Protein AF-A0A5B8VNG3-F1 (afdb_monomer_lite)

Organism: NCBI:txid496057

Secondary structure (DSSP, 8-state):
--HHHHHHHHHHHHHHHHHHHHTT--HHHHHHHHH--SHHHHHHHHHHSHHHHHHHTTTEEEEEEEE-SS--HHHHHHS---TT--EEE-S---TTSTT--EEE-GGGT-HHHHHHHHHHHHHHHHTTTT-TTEEEEEEEEEETTEEEEEEEEEETTTTEEEE-TTGGG-TT---S--

Radius of gyration: 17.19 Å; chains: 1; bounding box: 39×42×56 Å

Foldseek 3Di:
DPVVVVVVVVVVVVVVVVVVVQPPCPPVNVVVCVVQQALVSLVVCCAPNPVVVLQVVQQKHFPDKAWDDPDDVVVVLPDAQDQPDWAWDDPDPDPVCQSNTHTDGCPPPCPVVSVVLRVLSCVLVVVVVVQPQKTKMKIWMGHNNDIDIWIWIAGPVRNFGRDIRYQVPRPSSDGDND

Sequence (178 aa):
MKKLATQFIIIFMFLANLQAFSQHIDINTTKTLRKFPTWESRLGYVINGPGHAIIIKQGLELIQYKLMKNLNLDSLIACPVSAKDLIPIYPYNDSLAKNDFIISSPNNSVSNSLSEFNNRKKQIIHHQLNDRNMFPVKLKWNYKGHIFYTYCIISRTTQEVVYDNILSNIHTIIVSSI

Structure (mmCIF, N/CA/C/O backbone):
data_AF-A0A5B8VNG3-F1
#
_entry.id   AF-A0A5B8VNG3-F1
#
loop_
_atom_site.group_PDB
_atom_site.id
_atom_site.type_symbol
_atom_site.label_atom_id
_atom_site.label_alt_id
_atom_site.label_comp_id
_atom_site.label_asym_id
_atom_site.label_entity_id
_atom_site.label_seq_id
_atom_site.pdbx_PDB_ins_code
_atom_site.Cartn_x
_atom_site.Cartn_y
_atom_site.Cartn_z
_atom_site.occupancy
_atom_site.B_iso_or_equiv
_atom_site.auth_seq_id
_atom_site.auth_comp_id
_atom_site.auth_asym_id
_atom_site.auth_atom_id
_atom_site.pdbx_PDB_model_num
ATOM 1 N N . MET A 1 1 ? 7.621 -26.949 -38.503 1.00 48.66 1 MET A N 1
ATOM 2 C CA . MET A 1 1 ? 6.977 -25.612 -38.527 1.00 48.66 1 MET A CA 1
ATOM 3 C C . MET A 1 1 ? 5.815 -25.434 -37.525 1.00 48.66 1 MET A C 1
ATOM 5 O O . MET A 1 1 ? 5.035 -24.515 -37.693 1.00 48.66 1 MET A O 1
ATOM 9 N N . LYS A 1 2 ? 5.690 -26.239 -36.449 1.00 45.28 2 LYS A N 1
ATOM 10 C CA . LYS A 1 2 ? 4.591 -26.093 -35.459 1.00 45.28 2 LYS A CA 1
ATOM 11 C C 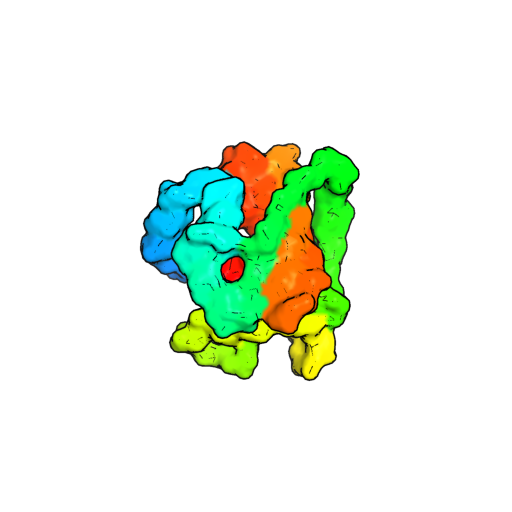. LYS A 1 2 ? 4.961 -25.321 -34.176 1.00 45.28 2 LYS A C 1
ATOM 13 O O . LYS A 1 2 ? 4.068 -24.874 -33.478 1.00 45.28 2 LYS A O 1
ATOM 18 N N . LYS A 1 3 ? 6.255 -25.121 -33.876 1.00 42.94 3 LYS A N 1
ATOM 19 C CA . LYS A 1 3 ? 6.710 -24.434 -32.644 1.00 42.94 3 LYS A CA 1
ATOM 20 C C . LYS A 1 3 ? 6.626 -22.898 -32.697 1.00 42.94 3 LYS A C 1
ATOM 22 O O . LYS A 1 3 ? 6.430 -22.285 -31.655 1.00 42.94 3 LYS A O 1
ATOM 27 N N . LEU A 1 4 ? 6.725 -22.284 -33.882 1.00 41.06 4 LEU A N 1
ATOM 28 C CA . LEU A 1 4 ? 6.676 -20.818 -34.021 1.00 41.06 4 LEU A CA 1
ATOM 29 C C . LEU A 1 4 ? 5.264 -20.238 -33.836 1.00 41.06 4 LEU A C 1
ATOM 31 O O . LEU A 1 4 ? 5.119 -19.177 -33.240 1.00 41.06 4 LEU A O 1
ATOM 35 N N . ALA A 1 5 ? 4.221 -20.947 -34.280 1.00 43.81 5 ALA A N 1
ATOM 36 C CA . ALA A 1 5 ? 2.840 -20.475 -34.151 1.00 43.81 5 ALA A CA 1
ATOM 37 C C . ALA A 1 5 ? 2.371 -20.433 -32.683 1.00 43.81 5 ALA A C 1
ATOM 39 O O . ALA A 1 5 ? 1.706 -19.489 -32.271 1.00 43.81 5 ALA A O 1
ATOM 40 N N . THR A 1 6 ? 2.775 -21.410 -31.863 1.00 42.50 6 THR A N 1
ATOM 41 C CA . THR A 1 6 ? 2.409 -21.461 -30.438 1.00 42.50 6 THR A CA 1
ATOM 42 C C . THR A 1 6 ? 3.101 -20.365 -29.620 1.00 42.50 6 THR A C 1
ATOM 44 O O . THR A 1 6 ? 2.466 -19.776 -28.750 1.00 42.50 6 THR A O 1
ATOM 47 N N . GLN A 1 7 ? 4.363 -20.029 -29.918 1.00 43.53 7 GLN A N 1
ATOM 48 C CA . GLN A 1 7 ? 5.049 -18.904 -29.263 1.00 43.53 7 GLN A CA 1
ATOM 49 C C . GLN A 1 7 ? 4.422 -17.551 -29.623 1.00 43.53 7 GLN A C 1
ATOM 51 O O . GLN A 1 7 ? 4.265 -16.709 -28.742 1.00 43.53 7 GLN A O 1
ATOM 56 N N . PHE A 1 8 ? 3.994 -17.359 -30.875 1.00 38.53 8 PHE A N 1
ATOM 57 C CA . PHE A 1 8 ? 3.309 -16.131 -31.290 1.00 38.53 8 PHE A CA 1
ATOM 58 C C . PHE A 1 8 ? 1.944 -15.952 -30.613 1.00 38.53 8 PHE A C 1
ATOM 60 O O . PHE A 1 8 ? 1.629 -14.846 -30.189 1.00 38.53 8 PHE A O 1
ATOM 67 N N . ILE A 1 9 ? 1.163 -17.024 -30.439 1.00 45.75 9 ILE A N 1
ATOM 68 C CA . ILE A 1 9 ? -0.143 -16.961 -29.755 1.00 45.75 9 ILE A CA 1
ATOM 69 C C . ILE A 1 9 ? 0.021 -16.611 -28.269 1.00 45.75 9 ILE A C 1
ATOM 71 O O . ILE A 1 9 ? -0.745 -15.804 -27.746 1.00 45.75 9 ILE A O 1
ATOM 75 N N . ILE A 1 10 ? 1.041 -17.157 -27.597 1.00 44.00 10 ILE A N 1
ATOM 76 C CA . ILE A 1 10 ? 1.327 -16.835 -26.191 1.00 44.00 10 ILE A CA 1
ATOM 77 C C . ILE A 1 10 ? 1.744 -15.364 -26.058 1.00 44.00 10 ILE A C 1
ATOM 79 O O . ILE A 1 10 ? 1.211 -14.661 -25.205 1.00 44.00 10 ILE A O 1
ATOM 83 N N . ILE A 1 11 ? 2.621 -14.862 -26.934 1.00 42.06 11 ILE A N 1
ATOM 84 C CA . ILE A 1 11 ? 3.031 -13.448 -26.930 1.00 42.06 11 ILE A CA 1
ATOM 85 C C . ILE A 1 11 ? 1.829 -12.528 -27.212 1.00 42.06 11 ILE A C 1
ATOM 87 O O . ILE A 1 11 ? 1.661 -11.521 -26.528 1.00 42.06 11 ILE A O 1
ATOM 91 N N . PHE A 1 12 ? 0.945 -12.892 -28.145 1.00 36.97 12 PHE A N 1
ATOM 92 C CA . PHE A 1 12 ? -0.235 -12.089 -28.485 1.00 36.97 12 PHE A CA 1
ATOM 93 C C . PHE A 1 12 ? -1.288 -12.073 -27.363 1.00 36.97 12 PHE A C 1
ATOM 95 O O . PHE A 1 12 ? -1.852 -11.021 -27.072 1.00 36.97 12 PHE A O 1
ATOM 102 N N . MET A 1 13 ? -1.506 -13.197 -26.666 1.00 39.19 13 MET A N 1
ATOM 103 C CA . MET A 1 13 ? -2.362 -13.232 -25.470 1.00 39.19 13 MET A CA 1
ATOM 104 C C . MET A 1 13 ? -1.760 -12.446 -24.297 1.00 39.19 13 MET A C 1
ATOM 106 O O . MET A 1 13 ? -2.504 -11.834 -23.531 1.00 39.19 13 MET A O 1
ATOM 110 N N . PHE A 1 14 ? -0.431 -12.413 -24.156 1.00 38.88 14 PHE A N 1
ATOM 111 C CA . PHE A 1 14 ? 0.236 -11.583 -23.147 1.00 38.88 14 PHE A CA 1
ATOM 112 C C . PHE A 1 14 ? 0.115 -10.083 -23.459 1.00 38.88 14 PHE A C 1
ATOM 114 O O . PHE A 1 14 ? -0.192 -9.306 -22.557 1.00 38.88 14 PHE A O 1
ATOM 121 N N . LEU A 1 15 ? 0.274 -9.669 -24.723 1.00 33.34 15 LEU A N 1
ATOM 122 C CA . LEU A 1 15 ? 0.090 -8.270 -25.136 1.00 33.34 15 LEU A CA 1
ATOM 123 C C . LEU A 1 15 ? -1.372 -7.805 -25.048 1.00 33.34 15 LEU A C 1
ATOM 125 O O . LEU A 1 15 ? -1.623 -6.682 -24.613 1.00 33.34 15 LEU A O 1
ATOM 129 N N . ALA A 1 16 ? -2.335 -8.663 -25.396 1.00 33.72 16 ALA A N 1
ATOM 130 C CA . ALA A 1 16 ? -3.758 -8.332 -25.309 1.00 33.72 16 ALA A CA 1
ATOM 131 C C . ALA A 1 16 ? -4.224 -8.142 -23.854 1.00 33.72 16 ALA A C 1
ATOM 133 O O . ALA A 1 16 ? -4.991 -7.223 -23.568 1.00 33.72 16 ALA A O 1
ATOM 134 N N . ASN A 1 17 ? -3.709 -8.945 -22.916 1.00 35.31 17 ASN A N 1
ATOM 135 C CA . ASN A 1 17 ? -3.969 -8.740 -21.489 1.00 35.31 17 ASN A CA 1
ATOM 136 C C . ASN A 1 17 ? -3.288 -7.471 -20.951 1.00 35.31 17 ASN A C 1
ATOM 138 O O . ASN A 1 17 ? -3.856 -6.806 -20.089 1.00 35.31 17 ASN A O 1
ATOM 142 N N . LEU A 1 18 ? -2.124 -7.084 -21.489 1.00 33.22 18 LEU A N 1
ATOM 143 C CA . LEU A 1 18 ? -1.451 -5.831 -21.130 1.00 33.22 18 LEU A CA 1
ATOM 144 C C . LEU A 1 18 ? -2.255 -4.596 -21.582 1.00 33.22 18 LEU A C 1
ATOM 146 O O . LEU A 1 18 ? -2.415 -3.645 -20.818 1.00 33.22 18 LEU A O 1
ATOM 150 N N . GLN A 1 19 ? -2.817 -4.625 -22.797 1.00 31.58 19 GLN A N 1
ATOM 151 C CA . GLN A 1 19 ? -3.697 -3.561 -23.299 1.00 31.58 19 GLN A CA 1
ATOM 152 C C . GLN A 1 19 ? -5.032 -3.496 -22.544 1.00 31.58 19 GLN A C 1
ATOM 154 O O . GLN A 1 19 ? -5.500 -2.397 -22.255 1.00 31.58 19 GLN A O 1
ATOM 159 N N . ALA A 1 20 ? -5.612 -4.637 -22.165 1.00 31.81 20 ALA A N 1
ATOM 160 C CA . ALA A 1 20 ? -6.838 -4.669 -21.365 1.00 31.81 20 ALA A CA 1
ATOM 161 C C . ALA A 1 20 ? -6.629 -4.140 -19.929 1.00 31.81 20 ALA A C 1
ATOM 163 O O .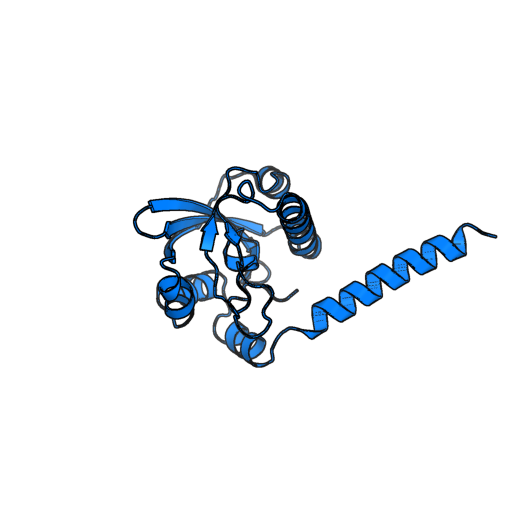 ALA A 1 20 ? -7.540 -3.545 -19.357 1.00 31.81 20 ALA A O 1
ATOM 164 N N . PHE A 1 21 ? -5.429 -4.299 -19.356 1.00 36.44 21 PHE A N 1
ATOM 165 C CA . PHE A 1 21 ? -5.107 -3.795 -18.014 1.00 36.44 21 PHE A CA 1
ATOM 166 C C . PHE A 1 21 ? -4.745 -2.301 -17.995 1.00 36.44 21 PHE A C 1
ATOM 168 O O . PHE A 1 21 ? -5.072 -1.600 -17.039 1.00 36.44 21 PHE A O 1
ATOM 175 N N . SER A 1 22 ? -4.122 -1.795 -19.065 1.00 34.97 22 SER A N 1
ATOM 176 C CA . SER A 1 22 ? -3.754 -0.376 -19.205 1.00 34.97 22 SER A CA 1
ATOM 177 C C . SER A 1 22 ? -4.969 0.542 -19.443 1.00 34.97 22 SER A C 1
ATOM 179 O O . SER A 1 22 ? -4.946 1.721 -19.093 1.00 34.97 22 SER A O 1
ATOM 181 N N . GLN A 1 23 ? -6.079 0.013 -19.974 1.00 33.44 23 GLN A N 1
ATOM 182 C CA . GLN A 1 23 ? -7.254 0.813 -20.352 1.00 33.44 23 GLN A CA 1
ATOM 183 C C . GLN A 1 23 ? -8.201 1.209 -19.202 1.00 33.44 23 GLN A C 1
ATOM 185 O O . GLN A 1 23 ? -9.156 1.947 -19.439 1.00 33.44 23 GLN A O 1
ATOM 190 N N . HIS A 1 24 ? -7.938 0.803 -17.955 1.00 38.03 24 HIS A N 1
ATOM 191 C CA . HIS A 1 24 ? -8.793 1.142 -16.804 1.00 38.03 24 HIS A CA 1
ATOM 192 C C . HIS A 1 24 ? -8.140 2.066 -15.763 1.00 38.03 24 HIS A C 1
ATOM 194 O O . HIS A 1 24 ? -8.558 2.093 -14.603 1.00 38.03 24 HIS A O 1
ATOM 200 N N . ILE A 1 25 ? -7.165 2.889 -16.159 1.00 45.69 25 ILE A N 1
ATOM 201 C CA . ILE A 1 25 ? -6.780 4.050 -15.344 1.00 45.69 25 ILE A CA 1
ATOM 202 C C . ILE A 1 25 ? -7.821 5.152 -15.582 1.00 45.69 25 ILE A C 1
ATOM 204 O O . ILE A 1 25 ? -7.794 5.849 -16.594 1.00 45.69 25 ILE A O 1
ATOM 208 N N . ASP A 1 26 ? -8.769 5.285 -14.653 1.00 49.78 26 ASP A N 1
ATOM 209 C CA . ASP A 1 26 ? -9.770 6.357 -14.661 1.00 49.78 26 ASP A CA 1
ATOM 210 C C . ASP A 1 26 ? -9.072 7.730 -14.774 1.00 49.78 26 ASP A C 1
ATOM 212 O O . ASP A 1 26 ? -8.095 8.015 -14.077 1.00 49.78 26 ASP A O 1
ATOM 216 N N . ILE A 1 27 ? -9.576 8.602 -15.651 1.00 49.78 27 ILE A N 1
ATOM 217 C CA . ILE A 1 27 ? -9.062 9.962 -15.891 1.00 49.78 27 ILE A CA 1
ATOM 218 C C . ILE A 1 27 ? -8.996 10.766 -14.582 1.00 49.78 27 ILE A C 1
ATOM 220 O O . ILE A 1 27 ? -8.093 11.589 -14.389 1.00 49.78 27 ILE A O 1
ATOM 224 N N . ASN A 1 28 ? -9.927 10.515 -13.657 1.00 51.22 28 ASN A N 1
ATOM 225 C CA . ASN A 1 28 ? -9.924 11.130 -12.331 1.00 51.22 28 ASN A CA 1
ATOM 226 C C . ASN A 1 28 ? -8.740 10.660 -11.483 1.00 51.22 28 ASN A C 1
ATOM 228 O O . ASN A 1 28 ? -8.160 11.446 -10.726 1.00 51.22 28 ASN A O 1
ATOM 232 N N . THR A 1 29 ? -8.315 9.415 -11.664 1.00 53.91 29 THR A N 1
ATOM 233 C CA . THR A 1 29 ? -7.148 8.873 -10.985 1.00 53.91 29 THR A CA 1
ATOM 234 C C . THR A 1 29 ? -5.857 9.463 -11.532 1.00 53.91 29 THR A C 1
ATOM 236 O O . THR A 1 29 ? -5.010 9.893 -10.753 1.00 53.91 29 THR A O 1
ATOM 239 N N . THR A 1 30 ? -5.730 9.620 -12.851 1.00 54.09 30 THR A N 1
ATOM 240 C CA . THR A 1 30 ? -4.564 10.276 -13.471 1.00 54.09 30 THR A CA 1
ATOM 241 C C . THR A 1 30 ? -4.418 11.732 -13.016 1.00 54.09 30 THR A C 1
ATOM 243 O O . THR A 1 30 ? -3.310 12.203 -12.748 1.00 54.09 30 THR A O 1
ATOM 246 N N . LYS A 1 31 ? -5.536 12.457 -12.863 1.00 57.91 31 LYS A N 1
ATOM 247 C CA . LYS A 1 31 ? -5.547 13.811 -12.277 1.00 57.91 31 LYS A CA 1
ATOM 248 C C . LYS A 1 31 ? -5.144 13.812 -10.801 1.00 57.91 31 LYS A C 1
ATOM 250 O O . LYS A 1 31 ? -4.419 14.706 -10.373 1.00 57.91 31 LYS A O 1
ATOM 255 N N . THR A 1 32 ? -5.580 12.812 -10.039 1.00 59.66 32 THR A N 1
ATOM 256 C CA . THR A 1 32 ? -5.245 12.670 -8.615 1.00 59.66 32 THR A CA 1
ATOM 257 C C . THR A 1 32 ? -3.757 12.360 -8.426 1.00 59.66 32 THR A C 1
ATOM 259 O O . THR A 1 32 ? -3.102 13.014 -7.621 1.00 59.66 32 THR A O 1
ATOM 262 N N . LEU A 1 33 ? -3.181 11.465 -9.234 1.00 60.59 33 LEU A N 1
ATOM 263 C CA . LEU A 1 33 ? -1.751 11.130 -9.211 1.00 60.59 33 LEU A CA 1
ATOM 264 C C . LEU A 1 33 ? -0.852 12.337 -9.517 1.00 60.59 33 LEU A C 1
ATOM 266 O O . LEU A 1 33 ? 0.163 12.530 -8.854 1.00 60.59 33 LEU A O 1
ATOM 270 N N . ARG A 1 34 ? -1.250 13.209 -10.456 1.00 64.62 34 ARG A N 1
ATOM 271 C CA . ARG A 1 34 ? -0.526 14.466 -10.735 1.00 64.62 34 ARG A CA 1
ATOM 272 C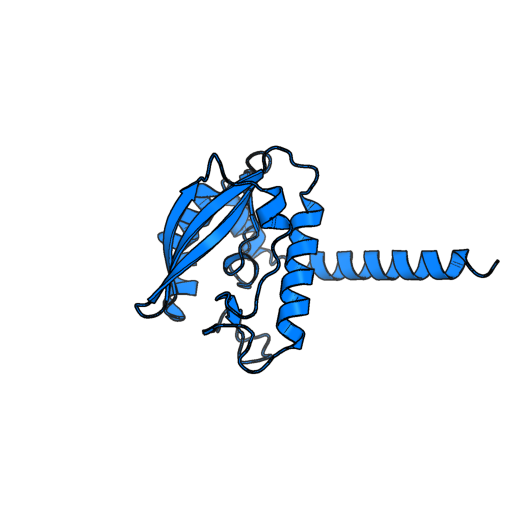 C . ARG A 1 34 ? -0.511 15.435 -9.549 1.00 64.62 34 ARG A C 1
ATOM 274 O O . ARG A 1 34 ? 0.400 16.250 -9.453 1.00 64.62 34 ARG A O 1
ATOM 281 N N . LYS A 1 35 ? -1.503 15.362 -8.656 1.00 74.81 35 LYS A N 1
ATOM 282 C CA . LYS A 1 35 ? -1.590 16.213 -7.458 1.00 74.81 35 LYS A CA 1
ATOM 283 C C . LYS A 1 35 ? -0.642 15.756 -6.341 1.00 74.81 35 LYS A C 1
ATOM 285 O O . LYS A 1 35 ? -0.299 16.560 -5.479 1.00 74.81 35 LYS A O 1
ATOM 290 N N . PHE A 1 36 ? -0.204 14.497 -6.371 1.00 80.44 36 PHE A N 1
ATOM 291 C CA . PHE A 1 36 ? 0.665 13.884 -5.364 1.00 80.44 36 PHE A CA 1
ATOM 292 C C . PHE A 1 36 ? 1.920 13.308 -6.044 1.00 80.44 36 PHE A C 1
ATOM 294 O O . PHE A 1 36 ? 2.003 12.100 -6.293 1.00 80.44 36 PHE A O 1
ATOM 301 N N . PRO A 1 37 ? 2.886 14.179 -6.401 1.00 81.94 37 PRO A N 1
ATOM 302 C CA . PRO A 1 37 ? 4.007 13.815 -7.265 1.00 81.94 37 PRO A CA 1
ATOM 303 C C . PRO A 1 37 ? 5.065 12.948 -6.576 1.00 81.94 37 PRO A C 1
ATOM 305 O O . PRO A 1 37 ? 5.888 12.366 -7.272 1.00 81.94 37 PRO A O 1
ATOM 308 N N . THR A 1 38 ? 5.062 12.861 -5.241 1.00 89.44 38 THR A N 1
ATOM 309 C CA . THR A 1 38 ? 6.010 12.025 -4.490 1.00 89.44 38 THR A CA 1
ATOM 310 C C . THR A 1 38 ? 5.333 10.906 -3.725 1.00 89.44 38 THR A C 1
ATOM 312 O O . THR A 1 38 ? 4.173 11.029 -3.320 1.00 89.44 38 THR A O 1
ATOM 315 N N . TRP A 1 39 ? 6.072 9.833 -3.452 1.00 90.62 39 TRP A N 1
ATOM 316 C CA . TRP A 1 39 ? 5.574 8.705 -2.677 1.00 90.62 39 TRP A CA 1
ATOM 317 C C . TRP A 1 39 ? 5.167 9.154 -1.266 1.00 90.62 39 TRP A C 1
ATOM 319 O O . TRP A 1 39 ? 4.138 8.704 -0.765 1.00 90.62 39 TRP A O 1
ATOM 329 N N . GLU A 1 40 ? 5.885 10.108 -0.656 1.00 92.50 40 GLU A N 1
ATOM 330 C CA . GLU A 1 40 ? 5.501 10.716 0.623 1.00 92.50 40 GLU A CA 1
ATOM 331 C C . GLU A 1 40 ? 4.170 11.450 0.505 1.00 92.50 40 GLU A C 1
ATOM 333 O O . GLU A 1 40 ? 3.306 11.283 1.359 1.00 92.50 40 GLU A O 1
ATOM 338 N N . SER A 1 41 ? 3.975 12.240 -0.556 1.00 89.31 41 SER A N 1
ATOM 339 C CA . SER A 1 41 ? 2.724 12.974 -0.769 1.00 89.31 41 SER A CA 1
ATOM 340 C C . SER A 1 41 ? 1.541 12.036 -1.038 1.00 89.31 41 SER A C 1
ATOM 342 O O . SER A 1 41 ? 0.432 12.303 -0.576 1.00 89.31 41 SER A O 1
ATOM 344 N N . ARG A 1 42 ? 1.779 10.895 -1.702 1.00 87.88 42 ARG A N 1
ATOM 345 C CA . ARG A 1 42 ? 0.778 9.841 -1.933 1.00 87.88 42 ARG A CA 1
ATOM 346 C C . ARG A 1 42 ? 0.407 9.127 -0.635 1.00 87.88 42 ARG A C 1
ATOM 348 O O . ARG A 1 42 ? -0.775 8.937 -0.368 1.00 87.88 42 ARG A O 1
ATOM 355 N N . LEU A 1 43 ? 1.379 8.790 0.214 1.00 89.25 43 LEU A N 1
ATOM 356 C CA .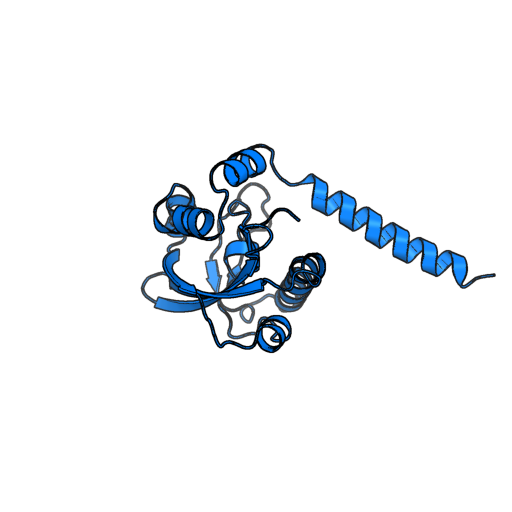 LEU A 1 43 ? 1.086 8.256 1.548 1.00 89.25 43 LEU A CA 1
ATOM 357 C C . LEU A 1 43 ? 0.410 9.314 2.434 1.00 89.25 43 LEU A C 1
ATOM 359 O O . LEU A 1 43 ? -0.556 9.005 3.121 1.00 89.25 43 LEU A O 1
ATOM 363 N N . GLY A 1 44 ? 0.840 10.574 2.365 1.00 86.75 44 GLY A N 1
ATOM 364 C CA . GLY A 1 44 ? 0.225 11.698 3.072 1.00 86.75 44 GLY A CA 1
ATOM 365 C C . GLY A 1 44 ? -1.237 11.927 2.678 1.00 86.75 44 GLY A C 1
ATOM 366 O O . GLY A 1 44 ? -2.060 12.215 3.542 1.00 86.75 44 GLY A O 1
ATOM 367 N N . TYR A 1 45 ? -1.589 11.714 1.406 1.00 84.25 45 TYR A N 1
ATOM 368 C CA . TYR A 1 45 ? -2.975 11.717 0.931 1.00 84.25 45 TYR A CA 1
ATOM 369 C C . TYR A 1 45 ? -3.843 10.644 1.608 1.00 84.25 45 TYR A C 1
ATOM 371 O O . TYR A 1 45 ? -5.021 10.889 1.869 1.00 84.25 45 TYR A O 1
ATOM 379 N N . VAL A 1 46 ? -3.267 9.479 1.913 1.00 84.19 46 VAL A N 1
ATOM 380 C CA . VAL A 1 46 ? -3.952 8.383 2.616 1.00 84.19 46 VAL A CA 1
ATOM 381 C C . VAL A 1 46 ? -4.022 8.631 4.129 1.00 84.19 46 VAL A C 1
ATOM 383 O O . VAL A 1 46 ? -5.014 8.268 4.752 1.00 84.19 46 VAL A O 1
ATOM 386 N N . ILE A 1 47 ? -3.002 9.260 4.723 1.00 85.06 47 ILE A N 1
ATOM 387 C CA . ILE A 1 47 ? -2.969 9.553 6.168 1.00 85.06 47 ILE A CA 1
ATOM 388 C C . ILE A 1 47 ? -3.885 10.729 6.515 1.00 85.06 47 ILE A C 1
ATOM 390 O O . ILE A 1 47 ? -4.725 10.601 7.391 1.00 85.06 47 ILE A O 1
ATOM 394 N N . ASN A 1 48 ? -3.726 11.864 5.832 1.00 81.56 48 ASN A N 1
ATOM 395 C CA . ASN A 1 48 ? -4.345 13.141 6.215 1.00 81.56 48 ASN A CA 1
ATOM 396 C C . ASN A 1 48 ? -5.131 13.809 5.073 1.00 81.56 48 ASN A C 1
ATOM 398 O O . ASN A 1 48 ? -5.658 14.906 5.245 1.00 81.56 48 ASN A O 1
ATOM 402 N N . GLY A 1 49 ? -5.163 13.208 3.881 1.00 78.62 49 GLY A N 1
ATOM 403 C CA . GLY A 1 49 ? -5.844 13.764 2.711 1.00 78.62 49 GLY A CA 1
ATOM 404 C C . GLY A 1 49 ? -7.199 13.109 2.426 1.00 78.62 49 GLY A C 1
ATOM 405 O O . GLY A 1 49 ? -7.672 12.277 3.193 1.00 78.62 49 GLY A O 1
ATOM 406 N N . PRO A 1 50 ? -7.837 13.432 1.286 1.00 76.19 50 PRO A N 1
ATOM 407 C CA . PRO A 1 50 ? -9.124 12.838 0.915 1.00 76.19 50 PRO A CA 1
ATOM 408 C C . PRO A 1 50 ? -9.120 11.303 0.792 1.00 76.19 50 PRO A C 1
ATOM 410 O O . PRO A 1 50 ? -10.176 10.688 0.908 1.00 76.19 50 PRO A O 1
ATOM 413 N N . GLY A 1 51 ? -7.956 10.672 0.593 1.00 74.12 51 GLY A N 1
ATOM 414 C CA . GLY A 1 51 ? -7.823 9.211 0.567 1.00 74.12 51 GLY A CA 1
ATOM 415 C C . GLY A 1 51 ? -8.085 8.568 1.925 1.00 74.12 51 GLY A C 1
ATOM 416 O O . GLY A 1 51 ? -8.556 7.434 1.984 1.00 74.12 51 GLY A O 1
ATOM 417 N N . HIS A 1 52 ? -7.860 9.316 3.006 1.00 83.25 52 HIS A N 1
ATOM 418 C CA . HIS A 1 52 ? -8.163 8.897 4.369 1.00 83.25 52 HIS A CA 1
ATOM 419 C C . HIS A 1 52 ? -9.648 8.552 4.545 1.00 83.25 52 HIS A C 1
ATOM 421 O O . HIS A 1 52 ? -9.987 7.500 5.085 1.00 83.25 52 HIS A O 1
ATOM 427 N N . ALA A 1 53 ? -10.544 9.386 4.003 1.00 80.75 53 ALA A N 1
ATOM 428 C CA . ALA A 1 53 ? -11.990 9.181 4.099 1.00 80.75 53 ALA A CA 1
ATOM 429 C C . ALA A 1 53 ? -12.452 7.863 3.445 1.00 80.75 53 ALA A C 1
ATOM 431 O O . ALA A 1 53 ? -13.420 7.251 3.895 1.00 80.75 53 ALA A O 1
ATOM 432 N N . ILE A 1 54 ? -11.742 7.404 2.408 1.00 79.25 54 ILE A N 1
ATOM 433 C CA . ILE A 1 54 ? -12.056 6.164 1.686 1.00 79.25 54 ILE A CA 1
ATOM 434 C C . ILE A 1 54 ? -11.762 4.944 2.565 1.00 79.25 54 ILE A C 1
ATOM 436 O O . ILE A 1 54 ? -12.594 4.043 2.661 1.00 79.25 54 ILE A O 1
ATOM 440 N N . ILE A 1 55 ? -10.595 4.913 3.216 1.00 85.19 55 ILE A N 1
ATOM 441 C CA . ILE A 1 55 ? -10.179 3.760 4.028 1.00 85.19 55 ILE A CA 1
ATOM 442 C C . ILE A 1 55 ? -10.834 3.748 5.412 1.00 85.19 55 ILE A C 1
ATOM 444 O O . ILE A 1 55 ? -11.200 2.676 5.901 1.00 85.19 55 ILE A O 1
ATOM 448 N N . ILE A 1 56 ? -11.078 4.921 6.011 1.00 87.25 56 ILE A N 1
ATOM 449 C CA . ILE A 1 56 ? -11.648 5.004 7.361 1.00 87.25 56 ILE A CA 1
ATOM 450 C C . ILE A 1 56 ? -13.112 4.561 7.397 1.00 87.25 56 ILE A C 1
ATOM 452 O O . ILE A 1 56 ? -13.544 3.984 8.393 1.00 87.25 56 ILE A O 1
ATOM 456 N N . LYS A 1 57 ? -13.858 4.723 6.290 1.00 86.94 57 LYS A N 1
ATOM 457 C CA . LYS A 1 57 ? -15.219 4.174 6.133 1.00 86.94 57 LYS A CA 1
ATOM 458 C C . LYS A 1 57 ? -15.246 2.655 6.357 1.00 86.94 57 LYS A C 1
ATOM 460 O O . LYS A 1 57 ? -16.226 2.131 6.875 1.00 86.94 57 LYS A O 1
ATOM 465 N N . GLN A 1 58 ? -14.156 1.962 6.020 1.00 88.31 58 GLN A N 1
ATOM 466 C CA . GLN A 1 58 ? -14.001 0.518 6.223 1.00 88.31 58 GLN A CA 1
ATOM 467 C C . GLN A 1 58 ? -13.396 0.168 7.598 1.00 88.31 58 GLN A C 1
ATOM 469 O O . GLN A 1 58 ? -13.189 -1.003 7.920 1.00 88.31 58 GLN A O 1
ATOM 474 N N . GLY A 1 59 ? -13.116 1.170 8.438 1.00 91.31 59 GLY A N 1
ATOM 475 C CA . GLY A 1 59 ? -12.463 1.017 9.737 1.00 91.31 59 GLY A CA 1
ATOM 476 C C . GLY A 1 59 ? -10.950 0.804 9.653 1.00 91.31 59 GLY A C 1
ATOM 477 O O . GLY A 1 59 ? -10.374 0.308 10.622 1.00 91.31 59 GLY A O 1
ATOM 478 N N . LEU A 1 60 ? -10.325 1.127 8.513 1.00 93.62 60 LEU A N 1
ATOM 479 C CA . LEU A 1 60 ? -8.883 1.044 8.289 1.00 93.62 60 LEU A CA 1
ATOM 480 C C . LEU A 1 60 ? -8.250 2.439 8.282 1.00 93.62 60 LEU A C 1
ATOM 482 O O . LEU A 1 60 ? -8.722 3.347 7.608 1.00 93.62 60 LEU A O 1
ATOM 486 N N . GLU A 1 61 ? -7.118 2.574 8.956 1.00 93.81 61 GLU A N 1
ATOM 487 C CA . GLU A 1 61 ? -6.364 3.816 9.048 1.00 93.81 61 GLU A CA 1
ATOM 488 C C . GLU A 1 61 ? -4.866 3.547 8.864 1.00 93.81 61 GLU A C 1
ATOM 490 O O . GLU A 1 61 ? -4.289 2.679 9.527 1.00 93.81 61 GLU A O 1
ATOM 495 N N . LEU A 1 62 ? -4.222 4.310 7.974 1.00 93.75 62 LEU A N 1
ATOM 496 C CA . LEU A 1 62 ? -2.763 4.386 7.906 1.00 93.75 62 LEU A CA 1
ATOM 497 C C . LEU A 1 62 ? -2.289 5.403 8.944 1.00 93.75 62 LEU A C 1
ATOM 499 O O . LEU A 1 62 ? -2.504 6.598 8.779 1.00 93.75 62 LEU A O 1
ATOM 503 N N . ILE A 1 63 ? -1.620 4.937 9.995 1.00 94.50 63 ILE A N 1
ATOM 504 C CA . ILE A 1 63 ? -1.185 5.801 11.102 1.00 94.50 63 ILE A CA 1
ATOM 505 C C . ILE A 1 63 ? 0.168 6.442 10.792 1.00 94.50 63 ILE A C 1
ATOM 507 O O . ILE A 1 63 ? 0.430 7.594 11.126 1.00 94.50 63 ILE A O 1
ATOM 511 N N . GLN A 1 64 ? 1.084 5.654 10.228 1.00 95.31 64 GLN A N 1
ATOM 512 C CA . GLN A 1 64 ? 2.479 6.055 10.089 1.00 95.31 64 GLN A CA 1
ATOM 513 C C . GLN A 1 64 ? 3.170 5.274 8.976 1.00 95.31 64 GLN A C 1
ATOM 515 O O . GLN A 1 64 ? 2.886 4.096 8.756 1.00 95.31 64 GLN A O 1
ATOM 520 N N . TYR A 1 65 ? 4.164 5.903 8.351 1.00 95.62 65 TYR A N 1
ATOM 521 C CA . TYR A 1 65 ? 5.150 5.224 7.521 1.00 95.62 65 TYR A CA 1
ATOM 522 C C . TYR A 1 65 ? 6.580 5.501 8.000 1.00 95.62 65 TYR A C 1
ATOM 524 O O . TYR A 1 65 ? 6.873 6.543 8.589 1.00 95.62 65 TYR A O 1
ATOM 532 N N . LYS A 1 66 ? 7.489 4.554 7.751 1.00 95.44 66 LYS A N 1
ATOM 533 C CA . LYS A 1 66 ? 8.919 4.679 8.055 1.00 95.44 66 LYS A CA 1
ATOM 534 C C . LYS A 1 66 ? 9.759 4.056 6.948 1.00 95.44 66 LYS A C 1
ATOM 536 O O . LYS A 1 66 ? 9.661 2.858 6.696 1.00 95.44 66 LYS A O 1
ATOM 541 N N . LEU A 1 67 ? 10.629 4.852 6.331 1.00 94.31 67 LEU A N 1
ATOM 542 C CA . LEU A 1 67 ? 11.599 4.358 5.357 1.00 94.31 67 LEU A CA 1
ATOM 543 C C . LEU A 1 67 ? 12.602 3.402 6.023 1.00 94.31 67 LEU A C 1
ATOM 545 O O . LEU A 1 67 ? 13.187 3.721 7.062 1.00 94.31 67 LEU A O 1
ATOM 549 N N . MET A 1 68 ? 12.824 2.247 5.405 1.00 93.44 68 MET A N 1
ATOM 550 C CA . MET A 1 68 ? 13.699 1.197 5.915 1.00 93.44 68 MET A CA 1
ATOM 551 C C . MET A 1 68 ? 15.021 1.208 5.142 1.00 93.44 68 MET A C 1
ATOM 553 O O . MET A 1 68 ? 15.063 0.863 3.968 1.00 93.44 68 MET A O 1
ATOM 557 N N . LYS A 1 69 ? 16.116 1.605 5.803 1.00 84.38 69 LYS A N 1
ATOM 558 C CA . LYS A 1 69 ? 17.439 1.740 5.160 1.00 84.38 69 LYS A CA 1
ATOM 559 C C . LYS A 1 69 ? 18.184 0.412 4.968 1.00 84.38 69 LYS A C 1
ATOM 561 O O . LYS A 1 69 ? 18.976 0.302 4.046 1.00 84.38 69 LYS A O 1
ATOM 566 N N . ASN A 1 70 ? 17.921 -0.578 5.824 1.00 82.56 70 ASN A N 1
ATOM 567 C CA . ASN A 1 70 ? 18.733 -1.801 5.929 1.00 82.56 70 ASN A CA 1
ATOM 568 C C . ASN A 1 70 ? 17.934 -3.087 5.658 1.00 82.56 70 ASN A C 1
ATOM 570 O O . ASN A 1 70 ? 18.362 -4.171 6.043 1.00 82.56 70 ASN A O 1
ATOM 574 N N . LEU A 1 71 ? 16.734 -2.984 5.081 1.00 83.38 71 LEU A N 1
ATOM 575 C CA . LEU A 1 71 ? 15.929 -4.165 4.779 1.00 83.38 71 LEU A CA 1
ATOM 576 C C . LEU A 1 71 ? 16.305 -4.688 3.389 1.00 83.38 71 LEU A C 1
ATOM 578 O O . LEU A 1 71 ? 16.339 -3.917 2.433 1.00 83.38 71 LEU A O 1
ATOM 582 N N . ASN A 1 72 ? 16.568 -5.992 3.284 1.00 83.88 72 ASN A N 1
ATOM 583 C CA . ASN A 1 72 ? 16.870 -6.644 2.014 1.00 83.88 72 ASN A CA 1
ATOM 584 C C . ASN A 1 72 ? 15.625 -6.622 1.108 1.00 83.88 72 ASN A C 1
ATOM 586 O O . ASN A 1 72 ? 14.635 -7.309 1.381 1.00 83.88 72 ASN A O 1
ATOM 590 N N . LEU A 1 73 ? 15.679 -5.811 0.048 1.00 83.81 73 LEU A N 1
ATOM 591 C CA . LEU A 1 73 ? 14.575 -5.633 -0.890 1.00 83.81 73 LEU A CA 1
ATOM 592 C C . LEU A 1 73 ? 14.273 -6.918 -1.670 1.00 83.81 73 LEU A C 1
ATOM 594 O O . LEU A 1 73 ? 13.105 -7.276 -1.793 1.00 83.81 73 LEU A O 1
ATOM 598 N N . ASP A 1 74 ? 15.293 -7.643 -2.128 1.00 83.25 74 ASP A N 1
ATOM 599 C CA . ASP A 1 74 ? 15.113 -8.879 -2.899 1.00 83.25 74 ASP A CA 1
ATOM 600 C C . ASP A 1 74 ? 14.367 -9.934 -2.082 1.00 83.25 74 ASP A C 1
ATOM 602 O O . ASP A 1 74 ? 13.450 -10.589 -2.575 1.00 83.25 74 ASP A O 1
ATOM 606 N N . SER A 1 75 ? 14.691 -10.036 -0.790 1.00 84.00 75 SER A N 1
ATOM 607 C CA . SER A 1 75 ? 13.982 -10.922 0.139 1.00 84.00 75 SER A CA 1
ATOM 608 C C . SER A 1 75 ? 12.521 -10.503 0.329 1.00 84.00 75 SER A C 1
ATOM 610 O O . SER A 1 75 ? 11.637 -11.355 0.396 1.00 84.00 75 SER A O 1
ATOM 612 N N . LEU A 1 76 ? 12.237 -9.197 0.383 1.00 84.06 76 LEU A N 1
ATOM 613 C CA . LEU A 1 76 ? 10.871 -8.678 0.499 1.00 84.06 76 LEU A CA 1
ATOM 614 C C . LEU A 1 76 ? 10.046 -8.919 -0.778 1.00 84.06 76 LEU A C 1
ATOM 616 O O . LEU A 1 76 ? 8.861 -9.264 -0.707 1.00 84.06 76 LEU A O 1
ATOM 620 N N . ILE A 1 77 ? 10.666 -8.741 -1.945 1.00 83.69 77 ILE A N 1
ATOM 621 C CA . ILE A 1 77 ? 10.050 -9.003 -3.248 1.00 83.69 77 ILE A CA 1
ATOM 622 C C . ILE A 1 77 ? 9.749 -10.498 -3.386 1.00 83.69 77 ILE A C 1
ATOM 624 O O . ILE A 1 77 ? 8.626 -10.857 -3.745 1.00 83.69 77 ILE A O 1
ATOM 628 N N . ALA A 1 78 ? 10.715 -11.355 -3.043 1.00 83.88 78 ALA A N 1
ATOM 629 C CA . ALA A 1 78 ? 10.592 -12.806 -3.128 1.00 83.88 78 ALA A CA 1
ATOM 630 C C . ALA A 1 78 ? 9.599 -13.397 -2.115 1.00 83.88 78 ALA A C 1
ATOM 632 O O . ALA A 1 78 ? 9.039 -14.462 -2.371 1.00 83.88 78 ALA A O 1
ATOM 633 N N . CYS A 1 79 ? 9.359 -12.722 -0.985 1.00 85.50 79 CYS A N 1
ATOM 634 C CA . CYS A 1 79 ? 8.416 -13.181 0.029 1.00 85.50 79 CYS A CA 1
ATOM 635 C C . CYS A 1 79 ? 6.972 -13.134 -0.510 1.00 85.50 79 CYS A C 1
ATOM 637 O O . CYS A 1 79 ? 6.471 -12.042 -0.805 1.00 85.50 79 CYS A O 1
ATOM 639 N N . 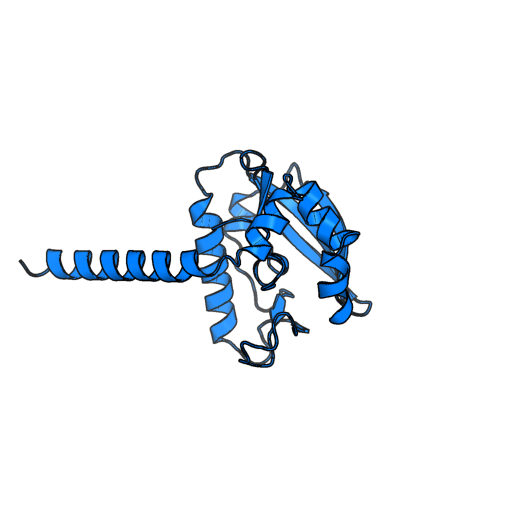PRO A 1 80 ? 6.280 -14.274 -0.667 1.00 85.00 80 PRO A N 1
ATOM 640 C CA . PRO A 1 80 ? 4.897 -14.271 -1.118 1.00 85.00 80 PRO A CA 1
ATOM 641 C C . PRO A 1 80 ? 3.972 -13.706 -0.034 1.00 85.00 80 PRO A C 1
ATOM 643 O O . PRO A 1 80 ? 4.224 -13.869 1.159 1.00 85.00 80 PRO A O 1
ATOM 646 N N . VAL A 1 81 ? 2.865 -13.095 -0.457 1.00 85.06 81 VAL A N 1
ATOM 647 C CA . VAL A 1 81 ? 1.701 -12.903 0.413 1.00 85.06 81 VAL A CA 1
ATOM 648 C C . VAL A 1 81 ? 1.265 -14.281 0.896 1.00 85.06 81 VAL A C 1
ATOM 650 O O . VAL A 1 81 ? 1.138 -15.224 0.109 1.00 85.06 81 VAL A O 1
ATOM 653 N N . SER A 1 82 ? 1.075 -14.393 2.199 1.00 85.94 82 SER A N 1
ATOM 654 C CA . SER A 1 82 ? 0.790 -15.618 2.920 1.00 85.94 82 SER A CA 1
ATOM 655 C C . SER A 1 82 ? -0.633 -15.630 3.470 1.00 85.94 82 SER A C 1
ATOM 657 O O . SER A 1 82 ? -1.293 -14.608 3.640 1.00 85.94 82 SER A O 1
ATOM 659 N N . ALA A 1 83 ? -1.061 -16.826 3.854 1.00 82.62 83 ALA A N 1
ATOM 660 C CA . ALA A 1 83 ? -2.260 -17.112 4.631 1.00 82.62 83 ALA A CA 1
ATOM 661 C C . ALA A 1 83 ? -2.456 -16.264 5.903 1.00 82.62 83 ALA A C 1
ATOM 663 O O . ALA A 1 83 ? -3.560 -16.220 6.438 1.00 82.62 83 ALA A O 1
ATOM 664 N N . LYS A 1 84 ? -1.385 -15.670 6.440 1.00 84.69 84 LYS A N 1
ATOM 665 C CA . LYS A 1 84 ? -1.400 -14.905 7.694 1.00 84.69 84 LYS A CA 1
ATOM 666 C C . LYS A 1 84 ? -1.425 -13.397 7.461 1.00 84.69 84 LYS A C 1
ATOM 668 O O . LYS A 1 84 ? -1.629 -12.652 8.415 1.00 84.69 84 LYS A O 1
ATOM 673 N N . ASP A 1 85 ? -1.195 -12.957 6.228 1.00 86.75 85 ASP A N 1
ATOM 674 C CA . ASP A 1 85 ? -1.167 -11.540 5.901 1.00 86.75 85 ASP A CA 1
ATOM 675 C C . ASP A 1 85 ? -2.577 -10.963 5.871 1.00 86.75 85 ASP A C 1
ATOM 677 O O . ASP A 1 85 ? -3.529 -11.612 5.443 1.00 86.75 85 ASP A O 1
ATOM 681 N N . LEU A 1 86 ? -2.695 -9.722 6.333 1.00 88.31 86 LEU A N 1
ATOM 682 C CA . LEU A 1 86 ? -3.935 -8.963 6.305 1.00 88.31 86 LEU A CA 1
ATOM 683 C C . LEU A 1 86 ? -4.008 -8.158 5.011 1.00 88.31 86 LEU A C 1
ATOM 685 O O . LEU A 1 86 ? -3.134 -7.331 4.741 1.00 88.31 86 LEU A O 1
ATOM 689 N N . ILE A 1 87 ? -5.054 -8.406 4.225 1.00 87.25 87 ILE A N 1
ATOM 690 C CA . ILE A 1 87 ? -5.263 -7.794 2.909 1.00 87.25 87 ILE A CA 1
ATOM 691 C C . ILE A 1 87 ? -6.729 -7.370 2.723 1.00 87.25 87 ILE A C 1
ATOM 693 O O . ILE A 1 87 ? -7.601 -7.871 3.441 1.00 87.25 87 ILE A O 1
ATOM 697 N N . PRO A 1 88 ? -7.026 -6.459 1.777 1.00 86.25 88 PRO A N 1
ATOM 698 C CA . PRO A 1 88 ? -8.394 -6.124 1.399 1.00 86.25 88 PRO A CA 1
ATOM 699 C C . PRO A 1 88 ? -9.071 -7.311 0.709 1.00 86.25 88 PRO A C 1
ATOM 701 O O . PRO A 1 88 ? -8.575 -7.816 -0.296 1.00 86.25 88 PRO A O 1
ATOM 704 N N . ILE A 1 89 ? -10.216 -7.732 1.237 1.00 82.50 89 ILE A N 1
ATOM 705 C CA . ILE A 1 89 ? -11.100 -8.738 0.649 1.00 82.50 89 ILE A CA 1
ATOM 706 C C . ILE A 1 89 ? -12.420 -8.060 0.293 1.00 82.50 89 ILE A C 1
ATOM 708 O O . ILE A 1 89 ? -13.031 -7.399 1.135 1.00 82.50 89 ILE A O 1
ATOM 712 N N . TYR A 1 90 ? -12.856 -8.237 -0.952 1.00 79.19 90 TYR A N 1
ATOM 713 C CA . TYR A 1 90 ? -14.094 -7.678 -1.482 1.00 79.19 90 TYR A CA 1
ATOM 714 C C . TYR A 1 90 ? -15.209 -8.726 -1.380 1.00 79.19 90 TYR A C 1
ATOM 716 O O . TYR A 1 90 ? -15.153 -9.731 -2.088 1.00 79.19 90 TYR A O 1
ATOM 724 N N . PRO A 1 91 ? -16.198 -8.547 -0.485 1.00 68.62 91 PRO A N 1
ATOM 725 C CA . PRO A 1 91 ? -17.243 -9.544 -0.257 1.00 68.62 91 PRO A CA 1
ATOM 726 C C . PRO A 1 91 ? -18.250 -9.646 -1.412 1.00 68.62 91 PRO A C 1
ATOM 728 O O . PRO A 1 91 ? -18.932 -10.661 -1.532 1.00 68.62 91 PRO A O 1
ATOM 731 N N . TYR A 1 92 ? -18.341 -8.620 -2.262 1.00 65.75 92 TYR A N 1
ATOM 732 C CA . TYR A 1 92 ? -19.274 -8.565 -3.384 1.00 65.75 92 TYR A CA 1
ATOM 733 C C . TYR A 1 92 ? -18.514 -8.431 -4.701 1.00 65.75 92 TYR A C 1
ATOM 735 O O . TYR A 1 92 ? -17.617 -7.601 -4.823 1.00 65.75 92 TYR A O 1
ATOM 743 N N . ASN A 1 93 ? -18.922 -9.203 -5.709 1.00 59.56 93 ASN A N 1
ATOM 744 C CA . ASN A 1 93 ? -18.410 -9.102 -7.079 1.00 59.56 93 ASN A CA 1
ATOM 745 C C . ASN A 1 93 ? -19.152 -8.003 -7.870 1.00 59.56 93 ASN A C 1
ATOM 747 O O . ASN A 1 93 ? -19.479 -8.169 -9.044 1.00 59.56 93 ASN A O 1
ATOM 751 N N . ASP A 1 94 ? -19.495 -6.906 -7.190 1.00 54.88 94 ASP A N 1
ATOM 752 C CA . ASP A 1 94 ? -20.256 -5.796 -7.751 1.00 54.88 94 ASP A CA 1
ATOM 753 C C . ASP A 1 94 ? -19.299 -4.676 -8.172 1.00 54.88 94 ASP A C 1
ATOM 755 O O . ASP A 1 94 ? -18.588 -4.088 -7.355 1.00 54.88 94 ASP A O 1
ATOM 759 N N . SER A 1 95 ? -19.300 -4.363 -9.466 1.00 54.00 95 SER A N 1
ATOM 760 C CA . SER A 1 95 ? -18.496 -3.290 -10.053 1.00 54.00 95 SER A CA 1
ATOM 761 C C . SER A 1 95 ? -18.888 -1.891 -9.549 1.00 54.00 95 SER A C 1
ATOM 763 O O . SER A 1 95 ? -18.107 -0.945 -9.710 1.00 54.00 95 SER A O 1
ATOM 765 N N . LEU A 1 96 ? -20.061 -1.757 -8.915 1.00 54.09 96 LEU A N 1
ATOM 766 C CA . LEU A 1 96 ? -20.564 -0.529 -8.299 1.00 54.09 96 LEU A CA 1
ATOM 767 C C . LEU A 1 96 ? -20.096 -0.351 -6.843 1.00 54.09 96 LEU A C 1
ATOM 769 O O . LEU A 1 96 ? -19.964 0.786 -6.391 1.00 54.09 96 LEU A O 1
ATOM 773 N N . ALA A 1 97 ? -19.751 -1.431 -6.131 1.00 57.84 97 ALA A N 1
ATOM 774 C CA . ALA A 1 97 ? -19.283 -1.414 -4.737 1.00 57.84 97 ALA A CA 1
ATOM 775 C C . ALA A 1 97 ? -17.771 -1.120 -4.620 1.00 57.84 97 ALA A C 1
ATOM 777 O O . ALA A 1 97 ? -17.023 -1.769 -3.880 1.00 57.84 97 ALA A O 1
ATOM 778 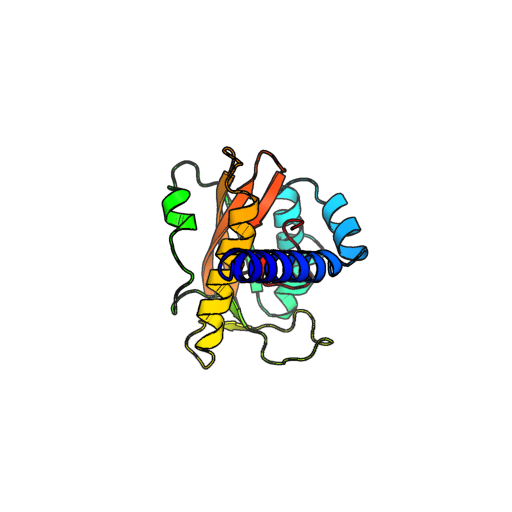N N . LYS A 1 98 ? -17.280 -0.139 -5.389 1.00 65.56 98 LYS A N 1
ATOM 779 C CA . LYS A 1 98 ? -15.854 0.217 -5.421 1.00 65.56 98 LYS A CA 1
ATOM 780 C C . LYS A 1 98 ? -15.375 0.599 -4.011 1.00 65.56 98 LYS A C 1
ATOM 782 O O . LYS A 1 98 ? -15.840 1.572 -3.424 1.00 65.56 98 LYS A O 1
ATOM 787 N N . ASN A 1 99 ? -14.371 -0.126 -3.512 1.00 71.06 99 ASN A N 1
ATOM 788 C CA . ASN A 1 99 ? -13.738 0.036 -2.187 1.00 71.06 99 ASN A CA 1
ATOM 789 C C . ASN A 1 99 ? -14.569 -0.356 -0.955 1.00 71.06 99 ASN A C 1
ATOM 791 O O . ASN A 1 99 ? -14.155 -0.017 0.154 1.00 71.06 99 ASN A O 1
ATOM 795 N N . ASP A 1 100 ? -15.674 -1.084 -1.101 1.00 80.44 100 ASP A N 1
ATOM 796 C CA . ASP A 1 100 ? -16.275 -1.755 0.053 1.00 80.44 100 ASP A CA 1
ATOM 797 C C . ASP A 1 100 ? -15.528 -3.076 0.291 1.00 80.44 100 ASP A C 1
ATOM 799 O O . ASP A 1 100 ? -15.783 -4.094 -0.351 1.00 80.44 100 ASP A O 1
ATOM 803 N N . PHE A 1 101 ? -14.529 -3.025 1.175 1.00 83.88 101 PHE A N 1
ATOM 804 C CA . PHE A 1 101 ? -13.651 -4.146 1.509 1.00 83.88 101 PHE A CA 1
ATOM 805 C C . PHE A 1 101 ? -13.594 -4.376 3.018 1.00 83.88 101 PHE A C 1
ATOM 807 O O . PHE A 1 101 ? -13.785 -3.464 3.819 1.00 83.88 101 PHE A O 1
ATOM 814 N N . ILE A 1 102 ? -13.239 -5.597 3.408 1.00 88.12 102 ILE A N 1
ATOM 815 C CA . ILE A 1 102 ? -12.831 -5.928 4.775 1.00 88.12 102 ILE A CA 1
ATOM 816 C C . ILE A 1 102 ? -11.349 -6.282 4.796 1.00 88.12 102 ILE A C 1
ATOM 818 O O . ILE A 1 102 ? -10.830 -6.845 3.836 1.00 88.12 102 ILE A O 1
ATOM 822 N N . ILE A 1 103 ? -10.664 -5.988 5.898 1.00 88.31 103 ILE A N 1
ATOM 823 C CA . ILE A 1 103 ? -9.308 -6.495 6.113 1.00 88.31 103 ILE A CA 1
ATOM 824 C C . ILE A 1 103 ? -9.402 -7.861 6.780 1.00 88.31 103 ILE A C 1
ATOM 826 O O . ILE A 1 103 ? -9.973 -7.999 7.865 1.00 88.31 103 ILE A O 1
ATOM 830 N N . SER A 1 104 ? -8.874 -8.880 6.110 1.00 87.12 104 SER A N 1
ATOM 831 C CA . SER A 1 104 ? -8.868 -10.251 6.614 1.00 87.12 104 SER A CA 1
ATOM 832 C C . SER A 1 104 ? -7.679 -11.029 6.070 1.00 87.12 104 SER A C 1
ATOM 834 O O . SER A 1 104 ? -6.995 -10.585 5.146 1.00 87.12 104 SER A O 1
ATOM 836 N N . SER A 1 105 ? -7.442 -12.197 6.657 1.00 83.94 105 SER A N 1
ATOM 837 C CA . SER A 1 105 ? -6.522 -13.162 6.087 1.00 83.94 105 SER A CA 1
ATOM 838 C C . SER A 1 105 ? -7.174 -13.891 4.905 1.00 83.94 105 SER A C 1
ATOM 840 O O . SER A 1 105 ? -8.363 -14.221 4.952 1.00 83.94 105 SER A O 1
ATOM 842 N N . PRO A 1 106 ? -6.411 -14.212 3.848 1.00 73.56 106 PRO A N 1
ATOM 843 C CA . PRO A 1 106 ? -6.944 -14.886 2.659 1.00 73.56 106 PRO A CA 1
ATOM 844 C C . PRO A 1 106 ? -7.439 -16.324 2.924 1.00 73.56 106 PRO A C 1
ATOM 846 O O . PRO A 1 106 ? -8.087 -16.930 2.072 1.00 73.56 106 PRO A O 1
ATOM 849 N N . ASN A 1 107 ? -7.181 -16.878 4.113 1.00 65.50 107 ASN A N 1
ATOM 850 C CA . ASN A 1 107 ? -7.495 -18.261 4.475 1.00 65.50 107 ASN A CA 1
ATOM 851 C C . ASN A 1 107 ? -8.975 -18.562 4.770 1.00 65.50 107 ASN A C 1
ATOM 853 O O . ASN A 1 107 ? -9.315 -19.731 4.931 1.00 65.50 107 ASN A O 1
ATOM 857 N N . ASN A 1 108 ? -9.856 -17.560 4.836 1.00 54.81 108 ASN A N 1
ATOM 858 C CA . ASN A 1 108 ? -11.225 -17.764 5.327 1.00 54.81 108 ASN A CA 1
ATOM 859 C C . ASN A 1 108 ? -12.283 -18.158 4.273 1.00 54.81 108 ASN A C 1
ATOM 861 O O . ASN A 1 108 ? -13.422 -18.374 4.669 1.00 54.81 108 ASN A O 1
ATOM 865 N N . SER A 1 109 ? -11.974 -18.273 2.972 1.00 51.69 109 SER A N 1
ATOM 866 C CA . SER A 1 109 ? -12.914 -18.857 1.969 1.00 51.69 109 SER A CA 1
ATOM 867 C C . SER A 1 109 ? -12.424 -18.883 0.511 1.00 51.69 109 SER A C 1
ATOM 869 O O . SER A 1 109 ? -13.110 -19.454 -0.334 1.00 51.69 109 SER A O 1
ATOM 871 N N . VAL A 1 110 ? -11.266 -18.298 0.169 1.00 53.94 110 VAL A N 1
ATOM 872 C CA . VAL A 1 110 ? -10.900 -18.066 -1.243 1.00 53.94 110 VAL A CA 1
ATOM 873 C C . VAL A 1 110 ? -9.454 -18.492 -1.521 1.00 53.94 110 VAL A C 1
ATOM 875 O O . VAL A 1 110 ? -8.563 -17.660 -1.661 1.00 53.94 110 VAL A O 1
ATOM 878 N N . SER A 1 111 ? -9.184 -19.794 -1.633 1.00 50.88 111 SER A N 1
ATOM 879 C CA . SER A 1 111 ? -7.846 -20.313 -1.986 1.00 50.88 111 SER A CA 1
ATOM 880 C C . SER A 1 111 ? -7.344 -19.817 -3.353 1.00 50.88 111 SER A C 1
ATOM 882 O O . SER A 1 111 ? -6.138 -19.644 -3.534 1.00 50.88 111 SER A O 1
ATOM 884 N N . ASN A 1 112 ? -8.252 -19.491 -4.281 1.00 56.62 112 ASN A N 1
ATOM 885 C CA . ASN A 1 112 ? -7.905 -18.872 -5.566 1.00 56.62 112 ASN A CA 1
ATOM 886 C C . ASN A 1 112 ? -7.309 -17.459 -5.401 1.00 56.62 112 ASN A C 1
ATOM 888 O O . ASN A 1 112 ? -6.415 -17.086 -6.161 1.00 56.62 112 ASN A O 1
ATOM 892 N N . SER A 1 113 ? -7.683 -16.724 -4.346 1.00 68.88 113 SER A N 1
ATOM 893 C CA . SER A 1 113 ? -7.258 -15.330 -4.156 1.00 68.88 113 SER A CA 1
ATOM 894 C C . SER A 1 113 ? -5.769 -15.196 -3.832 1.00 68.88 113 SER A C 1
ATOM 896 O O . SER A 1 113 ? -5.112 -14.295 -4.343 1.00 68.88 113 SER A O 1
ATOM 898 N N . LEU A 1 114 ? -5.176 -16.109 -3.048 1.00 78.75 114 LEU A N 1
ATOM 899 C CA . LEU A 1 114 ? -3.762 -15.991 -2.657 1.00 78.75 114 LEU A CA 1
ATOM 900 C C . LEU A 1 114 ? -2.821 -16.099 -3.863 1.00 78.75 114 LEU A C 1
ATOM 902 O O . LEU A 1 114 ? -1.795 -15.417 -3.930 1.00 78.75 114 LEU A O 1
ATOM 906 N N . SER A 1 115 ? -3.174 -16.957 -4.821 1.00 79.31 115 SER A N 1
ATOM 907 C CA . SER A 1 115 ? -2.432 -17.090 -6.072 1.00 79.31 115 SER A CA 1
ATOM 908 C C . SER A 1 115 ? -2.553 -15.825 -6.928 1.00 79.31 115 SER A C 1
ATOM 910 O O . SER A 1 115 ? -1.547 -15.336 -7.438 1.00 79.31 115 SER A O 1
ATOM 912 N N . GLU A 1 116 ? -3.747 -15.231 -6.998 1.00 78.00 116 GLU A N 1
ATOM 913 C CA . GLU A 1 116 ? -4.018 -13.983 -7.715 1.00 78.00 116 GLU A CA 1
ATOM 914 C C . GLU A 1 116 ? -3.271 -12.798 -7.095 1.00 78.00 116 GLU A C 1
ATOM 916 O O . GLU A 1 116 ? -2.596 -12.066 -7.818 1.00 78.00 116 GLU A O 1
ATOM 921 N N . PHE A 1 117 ? -3.287 -12.653 -5.765 1.00 80.00 117 PHE A N 1
ATOM 922 C CA . PHE A 1 117 ? -2.523 -11.624 -5.052 1.00 80.00 117 PHE A CA 1
ATOM 923 C C . PHE A 1 117 ? -1.025 -11.737 -5.333 1.00 80.00 117 PHE A C 1
ATOM 925 O O . PHE A 1 117 ? -0.369 -10.747 -5.661 1.00 80.00 117 PHE A O 1
ATOM 932 N N . ASN A 1 118 ? -0.476 -12.950 -5.252 1.00 84.94 118 ASN A N 1
ATOM 933 C CA . ASN A 1 118 ? 0.938 -13.183 -5.524 1.00 84.94 118 ASN A CA 1
ATOM 934 C C . ASN A 1 118 ? 1.302 -12.956 -6.998 1.00 84.94 118 ASN A C 1
ATOM 936 O O . ASN A 1 118 ? 2.374 -12.420 -7.286 1.00 84.94 118 ASN A O 1
ATOM 940 N N . ASN A 1 119 ? 0.421 -13.316 -7.932 1.00 83.31 119 ASN A N 1
ATOM 941 C CA . ASN A 1 119 ? 0.616 -13.050 -9.357 1.00 83.31 119 ASN A CA 1
ATOM 942 C C . ASN A 1 119 ? 0.568 -11.547 -9.655 1.00 83.31 119 ASN A C 1
ATOM 944 O O . ASN A 1 119 ? 1.460 -11.035 -10.330 1.00 83.31 119 ASN A O 1
ATOM 948 N N . ARG A 1 120 ? -0.399 -10.822 -9.083 1.00 80.12 120 ARG A N 1
ATOM 949 C CA . ARG A 1 120 ? -0.514 -9.364 -9.200 1.00 80.12 120 ARG A CA 1
ATOM 950 C C . ARG A 1 120 ? 0.703 -8.653 -8.608 1.00 80.12 120 ARG A C 1
ATOM 952 O O . ARG A 1 120 ? 1.272 -7.786 -9.265 1.00 80.12 120 ARG A O 1
ATOM 959 N N . LYS A 1 121 ? 1.162 -9.059 -7.416 1.00 85.56 121 LYS A N 1
ATOM 960 C CA . LYS A 1 121 ? 2.408 -8.559 -6.808 1.00 85.56 121 LYS A CA 1
ATOM 961 C C . LYS A 1 121 ? 3.585 -8.707 -7.769 1.00 85.56 121 LYS A C 1
ATOM 963 O O . LYS A 1 121 ? 4.301 -7.739 -8.018 1.00 85.56 121 LYS A O 1
ATOM 968 N N . LYS A 1 122 ? 3.775 -9.910 -8.322 1.00 84.62 122 LYS A N 1
ATOM 969 C CA . LYS A 1 122 ? 4.853 -10.184 -9.281 1.00 84.62 122 LYS A CA 1
ATOM 970 C C . LYS A 1 122 ? 4.747 -9.295 -10.511 1.00 84.62 122 LYS A C 1
ATOM 972 O O . LYS A 1 122 ? 5.759 -8.735 -10.900 1.00 84.62 122 LYS A O 1
ATOM 977 N N . GLN A 1 123 ? 3.558 -9.138 -11.089 1.00 82.50 123 GLN A N 1
ATOM 978 C CA . GLN A 1 123 ? 3.345 -8.282 -12.260 1.00 82.50 123 GLN A CA 1
ATOM 979 C C . GLN A 1 123 ? 3.720 -6.825 -11.968 1.00 82.50 123 GLN A C 1
ATOM 981 O O . GLN A 1 123 ? 4.570 -6.273 -12.661 1.00 82.50 123 GLN A O 1
ATOM 986 N N . ILE A 1 124 ? 3.168 -6.238 -10.900 1.00 80.12 124 ILE A N 1
ATOM 987 C CA . ILE A 1 124 ? 3.431 -4.842 -10.513 1.00 80.12 124 ILE A CA 1
ATOM 988 C C . ILE A 1 124 ? 4.929 -4.606 -10.292 1.00 80.12 124 ILE A C 1
ATOM 990 O O . ILE A 1 124 ? 5.493 -3.645 -10.812 1.00 80.12 124 ILE A O 1
ATOM 994 N N . ILE A 1 125 ? 5.592 -5.500 -9.553 1.00 82.00 125 ILE A N 1
ATOM 995 C CA . ILE A 1 125 ? 7.021 -5.359 -9.258 1.00 82.00 125 ILE A CA 1
ATOM 996 C C . ILE A 1 125 ? 7.871 -5.617 -10.508 1.00 82.00 125 ILE A C 1
ATOM 998 O O . ILE A 1 125 ? 8.854 -4.912 -10.718 1.00 82.00 125 ILE A O 1
ATOM 1002 N N . HIS A 1 126 ? 7.497 -6.579 -11.361 1.00 80.00 126 HIS A N 1
ATOM 1003 C CA . HIS A 1 126 ? 8.248 -6.922 -12.573 1.00 80.00 126 HIS A CA 1
ATOM 1004 C C . HIS A 1 126 ? 8.421 -5.720 -13.508 1.00 80.00 126 HIS A C 1
ATOM 1006 O O . HIS A 1 126 ? 9.493 -5.542 -14.083 1.00 80.00 126 HIS A O 1
ATOM 1012 N N . HIS A 1 127 ? 7.411 -4.852 -13.608 1.00 70.38 127 HIS A N 1
ATOM 1013 C CA . HIS A 1 127 ? 7.492 -3.615 -14.391 1.00 70.38 127 HIS A CA 1
ATOM 1014 C C . HIS A 1 127 ? 8.541 -2.616 -13.878 1.00 70.38 127 HIS A C 1
ATOM 1016 O O . HIS A 1 127 ? 8.944 -1.728 -14.623 1.00 70.38 127 HIS A O 1
ATOM 1022 N N . GLN A 1 128 ? 9.019 -2.779 -12.642 1.00 71.75 128 GLN A N 1
ATOM 1023 C CA . GLN A 1 128 ? 9.932 -1.854 -11.968 1.00 71.75 128 GLN A CA 1
ATOM 1024 C C . GLN A 1 128 ? 11.286 -2.494 -11.606 1.00 71.75 128 GLN A C 1
ATOM 1026 O O . GLN A 1 128 ? 12.129 -1.836 -11.007 1.00 71.75 128 GLN A O 1
ATOM 1031 N N . LEU A 1 129 ? 11.549 -3.752 -11.997 1.00 70.44 129 LEU A N 1
ATOM 1032 C CA . LEU A 1 129 ? 12.770 -4.489 -11.612 1.00 70.44 129 LEU A CA 1
ATOM 1033 C C . LEU A 1 129 ? 14.083 -3.850 -12.090 1.00 70.44 129 LEU A C 1
ATOM 1035 O O . LEU A 1 129 ? 15.137 -4.119 -11.518 1.00 70.44 129 LEU A O 1
ATOM 1039 N N . ASN A 1 130 ? 14.037 -3.003 -13.119 1.00 76.75 130 ASN A N 1
ATOM 1040 C CA . ASN A 1 130 ? 15.219 -2.286 -13.600 1.00 76.75 130 ASN A CA 1
ATOM 1041 C C . ASN A 1 130 ? 15.567 -1.060 -12.739 1.00 76.75 130 ASN A C 1
ATOM 1043 O O . ASN A 1 130 ? 16.655 -0.499 -12.890 1.00 76.75 130 ASN A O 1
ATOM 1047 N N . ASP A 1 131 ? 14.675 -0.636 -11.841 1.00 79.56 131 ASP A N 1
ATOM 1048 C CA . ASP A 1 131 ? 14.926 0.489 -10.953 1.00 79.56 131 ASP A CA 1
ATOM 1049 C C . ASP A 1 131 ? 15.773 0.072 -9.745 1.00 79.56 131 ASP A C 1
ATOM 1051 O O . ASP A 1 131 ? 15.324 -0.603 -8.819 1.00 79.56 131 ASP A O 1
ATOM 1055 N N . ARG A 1 132 ? 17.022 0.541 -9.726 1.00 81.94 132 ARG A N 1
ATOM 1056 C CA . ARG A 1 132 ? 17.959 0.301 -8.621 1.00 81.94 132 ARG A CA 1
ATOM 1057 C C . ARG A 1 132 ? 17.703 1.182 -7.398 1.00 81.94 132 ARG A C 1
ATOM 1059 O O . ARG A 1 132 ? 18.324 0.959 -6.364 1.00 81.94 132 ARG A O 1
ATOM 1066 N N . ASN A 1 133 ? 16.805 2.164 -7.492 1.00 89.12 133 ASN A N 1
ATOM 1067 C CA . ASN A 1 133 ? 16.467 3.071 -6.396 1.00 89.12 133 ASN A CA 1
ATOM 1068 C C . ASN A 1 133 ? 15.113 2.735 -5.759 1.00 89.12 133 ASN A C 1
ATOM 1070 O O . ASN A 1 133 ? 14.380 3.633 -5.326 1.00 89.12 133 ASN A O 1
ATOM 1074 N N . MET A 1 134 ? 14.789 1.446 -5.686 1.00 90.12 134 MET A N 1
ATOM 1075 C CA . MET A 1 134 ? 13.647 0.964 -4.927 1.00 90.12 134 MET A CA 1
ATOM 1076 C C . MET A 1 134 ? 13.998 0.803 -3.448 1.00 90.12 134 MET A C 1
ATOM 1078 O O . MET A 1 134 ? 15.063 0.298 -3.094 1.00 90.12 134 MET A O 1
ATOM 1082 N N . PHE A 1 135 ? 13.088 1.216 -2.569 1.00 91.25 135 PHE A N 1
ATOM 1083 C CA . PHE A 1 135 ? 13.282 1.130 -1.126 1.00 91.25 135 PHE A CA 1
ATOM 1084 C C . PHE A 1 135 ? 12.035 0.602 -0.421 1.00 91.25 135 PHE A C 1
ATOM 1086 O O . PHE A 1 135 ? 10.913 0.962 -0.780 1.00 91.25 135 PHE A O 1
ATOM 1093 N N . PRO A 1 136 ? 12.209 -0.210 0.629 1.00 93.19 136 PRO A N 1
ATOM 1094 C CA . PRO A 1 136 ? 11.107 -0.598 1.484 1.00 93.19 136 PRO A CA 1
ATOM 1095 C C . PRO A 1 136 ? 10.722 0.522 2.458 1.00 93.19 136 PRO A C 1
ATOM 1097 O O . PRO A 1 136 ? 11.561 1.169 3.089 1.00 93.19 136 PRO A O 1
ATOM 1100 N N . VAL A 1 137 ? 9.422 0.698 2.649 1.00 94.31 137 VAL A N 1
ATOM 1101 C CA . VAL A 1 137 ? 8.798 1.580 3.633 1.00 94.31 137 VAL A CA 1
ATOM 1102 C C . VAL A 1 137 ? 7.877 0.725 4.494 1.00 94.31 137 VAL A C 1
ATOM 1104 O O . VAL A 1 137 ? 6.964 0.077 3.994 1.00 94.31 137 VAL A O 1
ATOM 1107 N N . LYS A 1 138 ? 8.102 0.705 5.807 1.00 95.31 138 LYS A N 1
ATOM 1108 C CA . LYS A 1 138 ? 7.203 0.030 6.745 1.00 95.31 138 LYS A CA 1
ATOM 1109 C C . LYS A 1 138 ? 5.979 0.907 6.978 1.00 95.31 138 LYS A C 1
ATOM 1111 O O . LYS A 1 138 ? 6.137 2.071 7.347 1.00 95.31 138 LYS A O 1
ATOM 1116 N N . LEU A 1 139 ? 4.791 0.346 6.808 1.00 95.75 139 LEU A N 1
ATOM 1117 C CA . LEU A 1 139 ? 3.518 1.008 7.073 1.00 95.75 139 LEU A CA 1
ATOM 1118 C C . LEU A 1 139 ? 2.913 0.456 8.364 1.00 95.75 139 LEU A C 1
ATOM 1120 O O . LEU A 1 139 ? 2.952 -0.751 8.605 1.00 95.75 139 LEU A O 1
ATOM 1124 N N . LYS A 1 140 ? 2.385 1.343 9.207 1.00 96.94 140 LYS A N 1
ATOM 1125 C CA . LYS A 1 140 ? 1.668 1.005 10.438 1.00 96.94 140 LYS A CA 1
ATOM 1126 C C . LYS A 1 140 ? 0.189 1.290 10.240 1.00 96.94 140 LYS A C 1
ATOM 1128 O O . LYS A 1 140 ? -0.187 2.438 10.005 1.00 96.94 140 LYS A O 1
ATOM 1133 N N . TRP A 1 141 ? -0.622 0.262 10.418 1.00 96.62 141 TRP A N 1
ATOM 1134 C CA . TRP A 1 141 ? -2.059 0.309 10.209 1.00 96.62 141 TRP A CA 1
ATOM 1135 C C . TRP A 1 141 ? -2.815 0.107 11.514 1.00 96.62 141 TRP A C 1
ATOM 1137 O O . TRP A 1 141 ? -2.343 -0.602 12.405 1.00 96.62 141 TRP A O 1
ATOM 1147 N N . ASN A 1 142 ? -3.996 0.705 11.595 1.00 96.19 142 ASN A N 1
ATOM 1148 C CA . ASN A 1 142 ? -5.027 0.408 12.577 1.00 96.19 142 ASN A CA 1
ATOM 1149 C C . ASN A 1 142 ? -6.263 -0.080 11.832 1.00 96.19 142 ASN A C 1
ATOM 1151 O O . ASN A 1 142 ? -6.783 0.623 10.971 1.00 96.19 142 ASN A O 1
ATOM 1155 N N . TYR A 1 143 ? -6.728 -1.281 12.154 1.00 94.88 143 TYR A N 1
ATOM 1156 C CA . TYR A 1 143 ? -7.989 -1.799 11.652 1.00 94.88 143 TYR A CA 1
ATOM 1157 C C . TYR A 1 143 ? -8.895 -2.149 12.824 1.00 94.88 143 TYR A C 1
ATOM 1159 O O . TYR A 1 143 ? -8.639 -3.113 13.544 1.00 94.88 143 TYR A O 1
ATOM 1167 N N . LYS A 1 144 ? -9.944 -1.345 13.029 1.00 93.69 144 LYS A N 1
ATOM 1168 C CA . LYS A 1 144 ? -10.937 -1.531 14.104 1.00 93.69 144 LYS A CA 1
ATOM 1169 C C . LYS A 1 144 ? -10.305 -1.744 15.494 1.00 93.69 144 LYS A C 1
ATOM 1171 O O . LYS A 1 144 ? -10.766 -2.573 16.270 1.00 93.69 144 LYS A O 1
ATOM 1176 N N . GLY A 1 145 ? -9.232 -1.009 15.797 1.00 93.75 145 GLY A N 1
ATOM 1177 C CA . GLY A 1 145 ? -8.497 -1.089 17.066 1.00 93.75 145 GLY A CA 1
ATOM 1178 C C . GLY A 1 145 ? -7.316 -2.066 17.065 1.00 93.75 145 GLY A C 1
ATOM 1179 O O . GLY A 1 145 ? -6.528 -2.069 18.010 1.00 93.75 145 GLY A O 1
ATOM 1180 N N . HIS A 1 146 ? -7.140 -2.867 16.010 1.00 94.81 146 HIS A N 1
ATOM 1181 C CA . HIS A 1 146 ? -6.018 -3.793 15.881 1.00 94.81 146 HIS A CA 1
ATOM 1182 C C . HIS A 1 146 ? -4.874 -3.181 15.073 1.00 94.81 146 HIS A C 1
ATOM 1184 O O . HIS A 1 146 ? -5.035 -2.817 13.907 1.00 94.81 146 HIS A O 1
ATOM 1190 N N . ILE A 1 147 ? -3.692 -3.111 15.689 1.00 96.56 147 ILE A N 1
ATOM 1191 C CA . ILE A 1 147 ? -2.480 -2.606 15.043 1.00 96.56 147 ILE A CA 1
ATOM 1192 C C . ILE A 1 147 ? -1.753 -3.728 14.313 1.00 96.56 147 ILE A C 1
ATOM 1194 O O . ILE A 1 147 ? -1.447 -4.767 14.898 1.00 96.56 147 ILE A O 1
ATOM 1198 N N . PHE A 1 148 ? -1.389 -3.479 13.059 1.00 95.00 148 PHE A N 1
ATOM 1199 C CA . PHE A 1 148 ? -0.540 -4.372 12.277 1.00 95.00 148 PHE A CA 1
ATOM 1200 C C . PHE A 1 148 ? 0.369 -3.582 11.331 1.00 95.00 148 PHE A C 1
ATOM 1202 O O . PHE A 1 148 ? 0.307 -2.352 11.253 1.00 95.00 148 PHE A O 1
ATOM 1209 N N . TYR A 1 149 ? 1.265 -4.291 10.645 1.00 94.75 149 TYR A N 1
ATOM 1210 C CA . TYR A 1 149 ? 2.264 -3.679 9.781 1.00 94.75 149 TYR A CA 1
ATOM 1211 C C . TYR A 1 149 ? 2.303 -4.349 8.417 1.00 94.75 149 TYR A C 1
ATOM 1213 O O . TYR A 1 149 ? 2.230 -5.572 8.325 1.00 94.75 149 TYR A O 1
ATOM 1221 N N . THR A 1 150 ? 2.506 -3.542 7.382 1.00 93.25 150 THR A N 1
ATOM 1222 C CA . THR A 1 150 ? 2.852 -4.014 6.039 1.00 93.25 150 THR A CA 1
ATOM 1223 C C . THR A 1 150 ? 4.158 -3.369 5.589 1.00 93.25 150 THR A C 1
ATOM 1225 O O . THR A 1 150 ? 4.699 -2.468 6.245 1.00 93.25 150 THR A O 1
ATOM 1228 N N . TYR A 1 151 ? 4.688 -3.853 4.470 1.00 92.31 151 TYR A N 1
ATOM 1229 C CA . TYR A 1 151 ? 5.806 -3.228 3.787 1.00 92.31 151 TYR A CA 1
ATOM 1230 C C . TYR A 1 151 ? 5.360 -2.793 2.401 1.00 92.31 151 TYR A C 1
ATOM 1232 O O . TYR A 1 151 ? 4.897 -3.595 1.594 1.00 92.31 151 TYR A O 1
ATOM 1240 N N . CYS A 1 152 ? 5.560 -1.511 2.157 1.00 91.75 152 CYS A N 1
ATOM 1241 C CA . CYS A 1 152 ? 5.400 -0.859 0.882 1.00 91.75 152 CYS A CA 1
ATOM 1242 C C . CYS A 1 152 ? 6.763 -0.781 0.184 1.00 91.75 152 CYS A C 1
ATOM 1244 O O . CYS A 1 152 ? 7.785 -0.559 0.832 1.00 91.75 152 CYS A O 1
ATOM 1246 N N . ILE A 1 153 ? 6.789 -0.965 -1.128 1.00 91.62 153 ILE A N 1
ATOM 1247 C CA . ILE A 1 153 ? 7.946 -0.729 -1.987 1.00 91.62 153 ILE A CA 1
ATOM 1248 C C . ILE A 1 153 ? 7.717 0.615 -2.666 1.00 91.62 153 ILE A C 1
ATOM 1250 O O . ILE A 1 153 ? 6.674 0.819 -3.285 1.00 91.62 153 ILE A O 1
ATOM 1254 N N . ILE A 1 154 ? 8.684 1.520 -2.560 1.00 92.25 154 ILE A N 1
ATOM 1255 C CA . ILE A 1 154 ? 8.676 2.807 -3.260 1.00 92.25 154 ILE A CA 1
ATOM 1256 C C . ILE A 1 154 ? 9.828 2.866 -4.249 1.00 92.25 154 ILE A C 1
ATOM 1258 O O . ILE A 1 154 ? 10.854 2.226 -4.033 1.00 92.25 154 ILE A O 1
ATOM 1262 N N . SER A 1 155 ? 9.673 3.662 -5.299 1.00 90.50 155 SER A N 1
ATOM 1263 C CA . SER A 1 155 ? 10.754 4.039 -6.203 1.00 90.50 155 SER A CA 1
ATOM 1264 C C . SER A 1 155 ? 11.145 5.484 -5.928 1.00 90.50 155 SER A C 1
ATOM 1266 O O . SER A 1 155 ? 10.312 6.387 -5.996 1.00 90.50 155 SER A O 1
ATOM 1268 N N . ARG A 1 156 ? 12.426 5.738 -5.651 1.00 89.69 156 ARG A N 1
ATOM 1269 C CA . ARG A 1 156 ? 12.950 7.113 -5.620 1.00 89.69 156 ARG A CA 1
ATOM 1270 C C . ARG A 1 156 ? 13.245 7.659 -7.014 1.00 89.69 156 ARG A C 1
ATOM 1272 O O . ARG A 1 156 ? 13.360 8.873 -7.154 1.00 89.69 156 ARG A O 1
ATOM 1279 N N . THR A 1 157 ? 13.365 6.797 -8.022 1.00 88.62 157 THR A N 1
ATOM 1280 C CA . THR A 1 157 ? 13.545 7.228 -9.414 1.00 88.62 157 THR A CA 1
ATOM 1281 C C . THR A 1 157 ? 12.250 7.831 -9.949 1.00 88.62 157 THR A C 1
ATOM 1283 O O . THR A 1 157 ? 12.258 8.955 -10.441 1.00 88.62 157 THR A O 1
ATOM 1286 N N . THR A 1 158 ? 11.128 7.122 -9.807 1.00 85.06 158 THR A N 1
ATOM 1287 C CA . THR A 1 158 ? 9.818 7.571 -10.304 1.00 85.06 158 THR A CA 1
ATOM 1288 C C . THR A 1 158 ? 9.009 8.335 -9.260 1.00 85.06 158 THR A C 1
ATOM 1290 O O . THR A 1 158 ? 7.989 8.926 -9.598 1.00 85.06 158 THR A O 1
ATOM 1293 N N . GLN A 1 159 ? 9.476 8.370 -8.005 1.00 88.88 159 GLN A N 1
ATOM 1294 C CA . GLN A 1 159 ? 8.790 9.007 -6.877 1.00 88.88 159 GLN A CA 1
ATOM 1295 C C . GLN A 1 159 ? 7.403 8.400 -6.603 1.00 88.88 159 GLN A C 1
ATOM 1297 O O . GLN A 1 159 ? 6.491 9.074 -6.130 1.00 88.88 159 GLN A O 1
ATOM 1302 N N . GLU A 1 160 ? 7.245 7.103 -6.862 1.00 86.38 160 GLU A N 1
ATOM 1303 C CA . GLU A 1 160 ? 5.973 6.395 -6.731 1.00 86.38 160 GLU A CA 1
ATOM 1304 C C . GLU A 1 160 ? 5.982 5.355 -5.613 1.00 86.38 160 GLU A C 1
ATOM 1306 O O . GLU A 1 160 ? 7.023 4.817 -5.229 1.00 86.38 160 GLU A O 1
ATOM 1311 N N . VAL A 1 161 ? 4.786 5.026 -5.123 1.00 87.94 161 VAL A N 1
ATOM 1312 C CA . VAL A 1 161 ? 4.568 3.807 -4.347 1.00 87.94 161 VAL A CA 1
ATOM 1313 C C . VAL A 1 161 ? 4.340 2.672 -5.344 1.00 87.94 161 VAL A C 1
ATOM 1315 O O . VAL A 1 161 ? 3.295 2.588 -5.976 1.00 87.94 161 VAL A O 1
ATOM 1318 N N . VAL A 1 162 ? 5.330 1.798 -5.488 1.00 86.62 162 VAL A N 1
ATOM 1319 C CA . VAL A 1 162 ? 5.306 0.688 -6.445 1.00 86.62 162 VAL A CA 1
ATOM 1320 C C . VAL A 1 162 ? 4.287 -0.358 -6.015 1.00 86.62 162 VAL A C 1
ATOM 1322 O O . VAL A 1 162 ? 3.393 -0.688 -6.790 1.00 86.62 162 VAL A O 1
ATOM 1325 N N . TYR A 1 163 ? 4.403 -0.869 -4.786 1.00 87.44 163 TYR A N 1
ATOM 1326 C CA . TYR A 1 163 ? 3.559 -1.964 -4.312 1.00 87.44 163 TYR A CA 1
ATOM 1327 C C . TYR A 1 163 ? 3.378 -1.967 -2.791 1.00 87.44 163 TYR A C 1
ATOM 1329 O O . TYR A 1 163 ? 4.350 -1.836 -2.057 1.00 87.44 163 TYR A O 1
ATOM 1337 N N . ASP A 1 164 ? 2.162 -2.215 -2.315 1.00 89.38 164 ASP A N 1
ATOM 1338 C CA . ASP A 1 164 ? 1.844 -2.584 -0.933 1.00 89.38 164 ASP A CA 1
ATOM 1339 C C . ASP A 1 164 ? 0.657 -3.558 -0.923 1.00 89.38 164 ASP A C 1
ATOM 1341 O O . ASP A 1 164 ? -0.250 -3.454 -1.749 1.00 89.38 164 ASP A O 1
ATOM 1345 N N . ASN A 1 165 ? 0.639 -4.489 0.033 1.00 85.44 165 ASN A N 1
ATOM 1346 C CA . ASN A 1 165 ? -0.397 -5.524 0.117 1.00 85.44 165 ASN A CA 1
ATOM 1347 C C . ASN A 1 165 ? -1.819 -4.963 0.309 1.00 85.44 165 ASN A C 1
ATOM 1349 O O . ASN A 1 165 ? -2.785 -5.633 -0.054 1.00 85.44 165 ASN A O 1
ATOM 1353 N N . ILE A 1 166 ? -1.962 -3.752 0.851 1.00 88.50 166 ILE A N 1
ATOM 1354 C CA . ILE A 1 166 ? -3.247 -3.077 1.022 1.00 88.50 166 ILE A CA 1
ATOM 1355 C C . ILE A 1 166 ? -3.464 -2.083 -0.108 1.00 88.50 166 ILE A C 1
ATOM 1357 O O . ILE A 1 166 ? -4.402 -2.237 -0.887 1.00 88.50 166 ILE A O 1
ATOM 1361 N N . LEU A 1 167 ? -2.595 -1.078 -0.223 1.00 86.44 167 LEU A N 1
ATOM 1362 C CA . LEU A 1 167 ? -2.834 0.062 -1.109 1.00 86.44 167 LEU A CA 1
ATOM 1363 C C . LEU A 1 167 ? -2.941 -0.351 -2.581 1.00 86.44 167 LEU A C 1
ATOM 1365 O O . LEU A 1 167 ? -3.829 0.126 -3.277 1.00 86.44 167 LEU A O 1
ATOM 1369 N N . SER A 1 168 ? -2.113 -1.291 -3.049 1.00 82.50 168 SER A N 1
ATOM 1370 C CA . SER A 1 168 ? -2.140 -1.756 -4.448 1.00 82.50 168 SER A CA 1
ATOM 1371 C C . SER A 1 168 ? -3.371 -2.594 -4.810 1.00 82.50 168 SER A C 1
ATOM 1373 O O . SER A 1 168 ? -3.563 -2.944 -5.982 1.00 82.50 168 SER A O 1
ATOM 1375 N N . ASN A 1 169 ? -4.191 -2.922 -3.813 1.00 77.00 169 ASN A N 1
ATOM 1376 C CA . ASN A 1 169 ? -5.413 -3.701 -3.953 1.00 77.00 169 ASN A CA 1
ATOM 1377 C C . ASN A 1 169 ? -6.669 -2.886 -3.613 1.00 77.00 169 ASN A C 1
ATOM 1379 O O . ASN A 1 169 ? -7.751 -3.455 -3.620 1.00 77.00 169 ASN A O 1
ATOM 1383 N N . ILE A 1 170 ? -6.551 -1.572 -3.370 1.00 76.50 170 ILE A N 1
ATOM 1384 C CA . ILE A 1 170 ? -7.698 -0.668 -3.218 1.00 76.50 170 ILE A CA 1
ATOM 1385 C C . ILE A 1 170 ? -7.960 0.050 -4.544 1.00 76.50 170 ILE A C 1
ATOM 1387 O O . ILE A 1 170 ? -7.145 0.847 -5.001 1.00 76.50 170 ILE A O 1
ATOM 1391 N N . HIS A 1 171 ? -9.131 -0.182 -5.144 1.00 63.62 171 HIS A N 1
ATOM 1392 C CA . HIS A 1 171 ? -9.485 0.318 -6.482 1.00 63.62 171 HIS A CA 1
ATOM 1393 C C . HIS A 1 171 ? -9.288 1.827 -6.705 1.00 63.62 171 HIS A C 1
ATOM 1395 O O . HIS A 1 171 ? -8.927 2.236 -7.804 1.00 63.62 171 HIS A O 1
ATOM 1401 N N . THR A 1 172 ? -9.543 2.661 -5.696 1.00 59.91 172 THR A N 1
ATOM 1402 C CA . THR A 1 172 ? -9.516 4.136 -5.848 1.00 59.91 172 THR A CA 1
ATOM 1403 C C . THR A 1 172 ? -8.216 4.758 -5.355 1.00 59.91 172 THR A C 1
ATOM 1405 O O . THR A 1 172 ? -7.962 5.938 -5.579 1.00 59.91 172 THR A O 1
ATOM 1408 N N . ILE A 1 173 ? -7.359 3.959 -4.718 1.00 56.62 173 ILE A N 1
ATOM 1409 C CA . ILE A 1 173 ? -6.041 4.385 -4.263 1.00 56.62 173 ILE A CA 1
ATOM 1410 C C . ILE A 1 173 ? -5.022 3.776 -5.223 1.00 56.62 173 ILE A C 1
ATOM 1412 O O . ILE A 1 173 ? -4.334 2.808 -4.918 1.00 56.62 173 ILE A O 1
ATOM 1416 N N . ILE A 1 174 ? -4.947 4.337 -6.431 1.00 55.12 174 ILE A N 1
ATOM 1417 C CA . ILE A 1 174 ? -3.860 3.991 -7.347 1.00 55.12 174 ILE A CA 1
ATOM 1418 C C . ILE A 1 174 ? -2.598 4.661 -6.815 1.00 55.12 174 ILE A C 1
ATOM 1420 O O . ILE A 1 174 ? -2.543 5.876 -6.636 1.00 55.12 174 ILE A O 1
ATOM 1424 N N . VAL A 1 175 ? -1.601 3.840 -6.512 1.00 52.38 175 VAL A N 1
ATOM 1425 C CA . VAL A 1 175 ? -0.352 4.256 -5.871 1.00 52.38 175 VAL A CA 1
ATOM 1426 C C . VAL A 1 175 ? 0.838 4.333 -6.831 1.00 52.38 175 VAL A C 1
ATOM 1428 O O . VAL A 1 175 ? 1.798 5.048 -6.530 1.00 52.38 175 VAL A O 1
ATOM 1431 N N . SER A 1 176 ? 0.718 3.709 -8.005 1.00 46.31 176 SER A N 1
ATOM 1432 C CA . SER A 1 176 ? 1.624 3.766 -9.162 1.00 46.31 176 SER A CA 1
ATOM 1433 C C . SER A 1 176 ? 0.820 3.641 -10.458 1.00 46.31 176 SER A C 1
ATOM 1435 O O . SER A 1 176 ? -0.214 2.968 -10.486 1.00 46.31 176 SER A O 1
ATOM 1437 N N . SER A 1 177 ? 1.267 4.299 -11.530 1.00 45.25 177 SER A N 1
ATOM 1438 C CA . SER A 1 177 ? 0.751 4.018 -12.875 1.00 45.25 177 SER A CA 1
ATOM 1439 C C . SER A 1 177 ? 1.442 2.766 -13.415 1.00 45.25 177 SER A C 1
ATOM 1441 O O . SER A 1 177 ? 2.668 2.761 -13.526 1.00 45.25 177 SER A O 1
ATOM 1443 N N . ILE A 1 178 ? 0.669 1.717 -13.710 1.00 46.72 178 ILE A N 1
ATOM 1444 C CA . ILE A 1 178 ? 1.141 0.526 -14.439 1.00 46.72 178 ILE A CA 1
ATOM 1445 C C . ILE A 1 178 ? 1.160 0.840 -15.934 1.00 46.72 178 ILE A C 1
ATOM 1447 O O . ILE A 1 178 ? 0.154 1.417 -16.412 1.00 46.72 178 ILE A O 1
#

pLDDT: mean 74.23, std 19.02, range [31.58, 96.94]